Protein AF-A0A920QFH9-F1 (afdb_monomer_lite)

Structure (mmCIF, N/CA/C/O backbone):
data_AF-A0A920QFH9-F1
#
_entry.id   AF-A0A920QFH9-F1
#
loop_
_atom_site.group_PDB
_atom_site.id
_atom_site.type_symbol
_atom_site.label_atom_id
_atom_site.label_alt_id
_atom_site.label_comp_id
_atom_site.label_asym_id
_atom_site.label_entity_id
_atom_site.label_seq_id
_atom_site.pdbx_PDB_ins_code
_atom_site.Cartn_x
_atom_site.Cartn_y
_atom_site.Cartn_z
_atom_site.occupancy
_atom_site.B_iso_or_equiv
_atom_site.auth_seq_id
_atom_site.auth_comp_id
_atom_site.auth_asym_id
_atom_site.auth_atom_id
_atom_site.pdbx_PDB_model_num
ATOM 1 N N . MET A 1 1 ? -13.870 16.449 9.451 1.00 39.19 1 MET A N 1
ATOM 2 C CA . MET A 1 1 ? -15.326 16.581 9.189 1.00 39.19 1 MET A CA 1
ATOM 3 C C . MET A 1 1 ? -15.949 15.321 8.574 1.00 39.19 1 MET A C 1
ATOM 5 O O . MET A 1 1 ? -17.167 15.249 8.519 1.00 39.19 1 MET A O 1
ATOM 9 N N . LEU A 1 2 ? -15.174 14.290 8.216 1.00 46.56 2 LEU A N 1
ATOM 10 C CA . LEU A 1 2 ? -15.695 12.953 7.914 1.00 46.56 2 LEU A CA 1
ATOM 11 C C . LEU A 1 2 ? -15.342 12.024 9.085 1.00 46.56 2 LEU A C 1
ATOM 13 O O . LEU A 1 2 ? -14.296 11.396 9.093 1.00 46.56 2 LEU A O 1
ATOM 17 N N . GLN A 1 3 ? -16.160 12.046 10.140 1.00 54.00 3 GLN A N 1
ATOM 18 C CA . GLN A 1 3 ? -16.174 10.944 11.108 1.00 54.00 3 GLN A CA 1
ATOM 19 C C . GLN A 1 3 ? -16.946 9.806 10.446 1.00 54.00 3 GLN A C 1
ATOM 21 O O . GLN A 1 3 ? -18.043 10.085 9.955 1.00 54.00 3 GLN A O 1
ATOM 26 N N . ASP A 1 4 ? -16.397 8.589 10.440 1.00 63.53 4 ASP A N 1
ATOM 27 C CA . ASP A 1 4 ? -17.012 7.377 9.884 1.00 63.53 4 ASP A CA 1
ATOM 28 C C . ASP A 1 4 ? -18.535 7.406 9.956 1.00 63.53 4 ASP A C 1
ATOM 30 O O . ASP A 1 4 ? -19.139 7.349 11.038 1.00 63.53 4 ASP A O 1
ATOM 34 N N . GLY A 1 5 ? -19.162 7.530 8.782 1.00 65.06 5 GLY A N 1
ATOM 35 C CA . GLY A 1 5 ? -20.613 7.651 8.663 1.00 65.06 5 GLY A CA 1
ATOM 36 C C . GLY A 1 5 ? -21.331 6.514 9.389 1.00 65.06 5 GLY A C 1
ATOM 37 O O . GLY A 1 5 ? -22.348 6.746 10.036 1.00 65.06 5 GLY A O 1
ATOM 38 N N . VAL A 1 6 ? -20.732 5.322 9.384 1.00 70.62 6 VAL A N 1
ATOM 39 C CA . VAL A 1 6 ? -21.245 4.116 10.037 1.00 70.62 6 VAL A CA 1
ATOM 40 C C . VAL A 1 6 ? -21.290 4.269 11.563 1.00 70.62 6 VAL A C 1
ATOM 42 O O . VAL A 1 6 ? -22.377 4.194 12.140 1.00 70.62 6 VAL A O 1
ATOM 45 N N . LEU A 1 7 ? -20.172 4.584 12.238 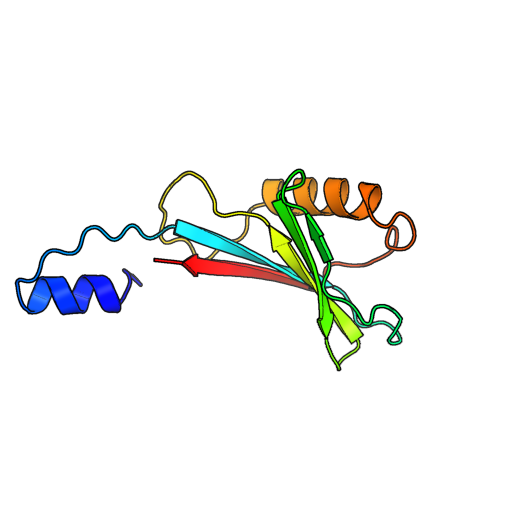1.00 75.81 7 LEU A N 1
ATOM 46 C CA . LEU A 1 7 ? -20.174 4.801 13.698 1.00 75.81 7 LEU A CA 1
ATOM 47 C C . LEU A 1 7 ? -21.120 5.935 14.108 1.00 75.81 7 LEU A C 1
ATOM 49 O O . LEU A 1 7 ? -21.764 5.876 15.159 1.00 75.81 7 LEU A O 1
ATOM 53 N N . LYS A 1 8 ? -21.206 6.990 13.292 1.00 77.19 8 LYS A N 1
ATOM 54 C CA . LYS A 1 8 ? -22.099 8.121 13.558 1.00 77.19 8 LYS A CA 1
ATOM 55 C C . LYS A 1 8 ? -23.570 7.709 13.477 1.00 77.19 8 LYS A C 1
ATOM 57 O O . LYS A 1 8 ? -24.354 8.156 14.314 1.00 77.19 8 LYS A O 1
ATOM 62 N N . CYS A 1 9 ? -23.942 6.866 12.516 1.00 81.62 9 CYS A N 1
ATOM 63 C CA . CYS A 1 9 ? -25.296 6.332 12.394 1.00 81.62 9 CYS A CA 1
ATOM 64 C C . CYS A 1 9 ? -25.678 5.479 13.609 1.00 81.62 9 CYS A C 1
ATOM 66 O O . CYS A 1 9 ? -26.715 5.734 14.216 1.00 81.62 9 CYS A O 1
ATOM 68 N N . PHE A 1 10 ? -24.823 4.550 14.040 1.00 84.50 10 PHE A N 1
ATOM 69 C CA . PHE A 1 10 ? -25.125 3.710 15.206 1.00 84.50 10 PHE A CA 1
ATOM 70 C C . PHE A 1 10 ? -25.199 4.504 16.513 1.00 84.50 10 PHE A C 1
ATOM 72 O O . PHE A 1 10 ? -26.117 4.286 17.306 1.00 84.50 10 PHE A O 1
ATOM 79 N N . ARG A 1 11 ? -24.337 5.519 16.691 1.00 82.69 11 ARG A N 1
ATOM 80 C CA . ARG A 1 11 ? -24.456 6.460 17.818 1.00 82.69 11 ARG A CA 1
ATOM 81 C C . ARG A 1 11 ? -25.795 7.196 17.832 1.00 82.69 11 ARG A C 1
ATOM 83 O O . ARG A 1 11 ? -26.353 7.388 18.907 1.00 82.69 11 ARG A O 1
ATOM 90 N N . LYS A 1 12 ? -26.329 7.584 16.668 1.00 87.06 12 LYS A N 1
ATOM 91 C CA . LYS A 1 12 ? -27.650 8.233 16.571 1.00 87.06 12 LYS A CA 1
ATOM 92 C C . LYS A 1 12 ? -28.803 7.302 16.956 1.00 87.06 12 LYS A C 1
ATOM 94 O O . LYS A 1 12 ? -29.810 7.787 17.451 1.00 87.06 12 LYS A O 1
ATOM 99 N N . VAL A 1 13 ? -28.649 5.995 16.742 1.00 91.94 13 VAL A N 1
ATOM 100 C CA . VAL A 1 13 ? -29.656 4.966 17.068 1.00 91.94 13 VAL A CA 1
ATOM 101 C C . VAL A 1 13 ? -29.443 4.388 18.483 1.00 91.94 13 VAL A C 1
ATOM 103 O O . VAL A 1 13 ? -30.168 3.501 18.915 1.00 91.94 13 VAL A O 1
ATOM 106 N N . GLY A 1 14 ? -28.471 4.901 19.249 1.00 86.75 14 GLY A N 1
ATOM 107 C CA . GLY A 1 14 ? -28.213 4.472 20.629 1.00 86.75 14 GLY A CA 1
ATOM 108 C C . GLY A 1 14 ? -27.490 3.127 20.758 1.00 86.75 14 GLY A C 1
ATOM 109 O O . GLY A 1 14 ? -27.388 2.590 21.860 1.00 86.75 14 GLY A O 1
ATOM 110 N N . VAL A 1 15 ? -26.951 2.588 19.660 1.00 88.62 15 VAL A N 1
ATOM 111 C CA . VAL A 1 15 ? -26.215 1.318 19.645 1.00 88.62 15 VAL A CA 1
ATOM 112 C C . VAL A 1 15 ? -24.720 1.600 19.789 1.00 88.62 15 VAL A C 1
ATOM 114 O O . VAL A 1 15 ? -24.126 2.316 18.980 1.00 88.62 15 VAL A O 1
ATOM 117 N N . LYS A 1 16 ? -24.094 1.036 20.828 1.00 82.69 16 LYS A N 1
ATOM 118 C CA . LYS A 1 16 ? -22.637 1.083 21.012 1.00 82.69 16 LYS A CA 1
ATOM 119 C C . LYS A 1 16 ? -21.997 -0.111 20.306 1.00 82.69 16 LYS A C 1
ATOM 121 O O . LYS A 1 16 ? -22.321 -1.249 20.624 1.00 82.69 16 LYS A O 1
ATOM 126 N N . LEU A 1 17 ? -21.077 0.162 19.384 1.00 84.44 17 LEU A N 1
ATOM 127 C CA . LEU A 1 17 ? -20.281 -0.849 18.690 1.00 84.44 17 LEU A CA 1
ATOM 128 C C . LEU A 1 17 ? -18.807 -0.721 19.100 1.00 84.44 17 LEU A C 1
ATOM 130 O O . LEU A 1 17 ? -18.312 0.408 19.162 1.00 84.44 17 LEU A O 1
ATOM 134 N N . PRO A 1 18 ? -18.098 -1.835 19.357 1.00 87.56 18 PRO A N 1
ATOM 135 C CA . PRO A 1 18 ? -16.673 -1.835 19.681 1.00 87.56 18 PRO A CA 1
ATOM 136 C C . PRO A 1 18 ? -15.814 -1.746 18.405 1.00 87.56 18 PRO A C 1
ATOM 138 O O . PRO A 1 18 ? -14.950 -2.583 18.176 1.00 87.56 18 PRO A O 1
ATOM 141 N N . LEU A 1 19 ? -16.096 -0.762 17.549 1.00 86.00 19 LEU A N 1
ATOM 142 C CA . LEU A 1 19 ? -15.382 -0.538 16.290 1.00 86.00 19 LEU A CA 1
ATOM 143 C C . LEU A 1 19 ? -14.410 0.633 16.432 1.00 86.00 19 LEU A C 1
ATOM 145 O O . LEU A 1 19 ? -14.738 1.639 17.074 1.00 86.00 19 LEU A O 1
ATOM 149 N N . VAL A 1 20 ? -13.234 0.510 15.820 1.00 84.19 20 VAL A N 1
ATOM 150 C CA . VAL A 1 20 ? -12.186 1.532 15.854 1.00 84.19 20 VAL A CA 1
ATOM 151 C C . VAL A 1 20 ? -11.718 1.790 14.437 1.00 84.19 20 VAL A C 1
ATOM 153 O O . VAL A 1 20 ? -11.228 0.901 13.756 1.00 84.19 20 VAL A O 1
ATOM 156 N N . THR A 1 21 ? -11.846 3.041 14.020 1.00 84.38 21 THR A N 1
ATOM 157 C CA . THR A 1 21 ? -11.384 3.492 12.717 1.00 84.38 21 THR A CA 1
ATOM 158 C C . THR A 1 21 ? -9.882 3.661 12.717 1.00 84.38 21 THR A C 1
ATOM 160 O O . THR A 1 21 ? -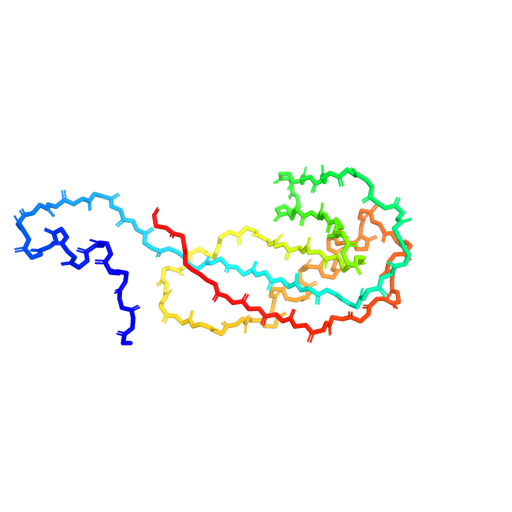9.340 4.451 13.498 1.00 84.38 21 THR A O 1
ATOM 163 N N . HIS A 1 22 ? -9.231 3.004 11.774 1.00 87.06 22 HIS A N 1
ATOM 164 C CA . HIS A 1 22 ? -7.836 3.217 11.481 1.00 87.06 22 HIS A CA 1
ATOM 165 C C . HIS A 1 22 ? -7.642 3.680 10.036 1.00 87.06 22 HIS A C 1
ATOM 167 O O . HIS A 1 22 ? -8.402 3.307 9.142 1.00 87.06 22 HIS A O 1
ATOM 173 N N . PRO A 1 23 ? -6.628 4.511 9.790 1.00 88.00 23 PRO A N 1
ATOM 174 C CA . PRO A 1 23 ? -6.217 4.862 8.440 1.00 88.00 23 PRO A CA 1
ATOM 175 C C . PRO A 1 23 ? -5.583 3.658 7.721 1.00 88.00 23 PRO A C 1
ATOM 177 O O . PRO A 1 23 ? -4.862 2.849 8.312 1.00 88.00 23 PRO A O 1
ATOM 180 N N . LEU A 1 24 ? -5.811 3.581 6.418 1.00 89.19 24 LEU A N 1
ATOM 181 C CA . LEU A 1 24 ? -5.174 2.643 5.508 1.00 89.19 24 LEU A CA 1
ATOM 182 C C . LEU A 1 24 ? -4.587 3.428 4.338 1.00 89.19 24 LEU A C 1
ATOM 184 O O . LEU A 1 24 ? -5.303 4.158 3.653 1.00 89.19 24 LEU A O 1
ATOM 188 N N . GLN A 1 25 ? -3.288 3.276 4.097 1.00 91.12 25 GLN A N 1
ATOM 189 C CA . GLN A 1 25 ? -2.597 3.986 3.024 1.00 91.12 25 GLN A CA 1
ATOM 190 C C . GLN A 1 25 ? -2.346 3.075 1.822 1.00 91.12 25 GLN A C 1
ATOM 192 O O . GLN A 1 25 ? -1.971 1.906 1.954 1.00 91.12 25 GLN A O 1
ATOM 197 N N . ALA A 1 26 ? -2.540 3.637 0.632 1.00 92.31 26 ALA A N 1
ATOM 198 C CA . ALA A 1 26 ? -2.314 2.961 -0.635 1.00 92.31 26 ALA A CA 1
ATOM 199 C C . ALA A 1 26 ? -1.712 3.920 -1.663 1.00 92.31 26 ALA A C 1
ATOM 201 O O . ALA A 1 26 ? -1.863 5.144 -1.592 1.00 92.31 26 ALA A O 1
ATOM 202 N N . LEU A 1 27 ? -1.029 3.360 -2.651 1.00 93.62 27 LEU A N 1
ATOM 203 C CA . LEU A 1 27 ? -0.474 4.105 -3.766 1.00 93.62 27 LEU A CA 1
ATOM 204 C C . LEU A 1 27 ? -0.608 3.339 -5.070 1.00 93.62 27 LEU A C 1
ATOM 206 O O . LEU A 1 27 ? -0.833 2.128 -5.106 1.00 93.62 27 LEU A O 1
ATOM 210 N N . VAL A 1 28 ? -0.451 4.094 -6.147 1.00 93.69 28 VAL A N 1
ATOM 211 C CA . VAL A 1 28 ? -0.509 3.596 -7.511 1.00 93.69 28 VAL A CA 1
ATOM 212 C C . VAL A 1 28 ? 0.697 4.117 -8.275 1.00 93.69 28 VAL A C 1
ATOM 214 O O . VAL A 1 28 ? 1.043 5.302 -8.192 1.00 93.69 28 VAL A O 1
ATOM 217 N N . THR A 1 29 ? 1.353 3.226 -9.010 1.00 93.12 29 THR A N 1
ATOM 218 C CA . THR A 1 29 ? 2.502 3.560 -9.853 1.00 93.12 29 THR A CA 1
ATOM 219 C C . THR A 1 29 ? 2.089 3.908 -11.277 1.00 93.12 29 THR A C 1
ATOM 221 O O . THR A 1 29 ? 0.930 3.776 -11.659 1.00 93.12 29 THR A O 1
ATOM 224 N N . GLN A 1 30 ? 3.058 4.310 -12.099 1.00 93.94 30 GLN A N 1
ATOM 225 C CA . GLN A 1 30 ? 2.846 4.421 -13.541 1.00 93.94 30 GLN A CA 1
ATOM 226 C C . GLN A 1 30 ? 2.452 3.076 -14.169 1.00 93.94 30 GLN A C 1
ATOM 228 O O . GLN A 1 30 ? 2.823 2.015 -13.658 1.00 93.94 30 GLN A O 1
ATOM 233 N N 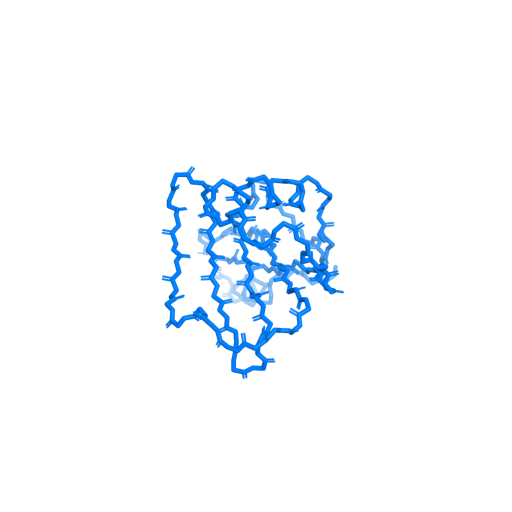. SER A 1 31 ? 1.698 3.137 -15.270 1.00 91.62 31 SER A N 1
ATOM 234 C CA . SER A 1 31 ? 1.297 1.956 -16.034 1.00 91.62 31 SER A CA 1
ATOM 235 C C . SER A 1 31 ? 2.478 1.321 -16.756 1.00 91.62 31 SER A C 1
ATOM 237 O O . SER A 1 31 ? 3.258 1.997 -17.428 1.00 91.62 31 SER A O 1
ATOM 239 N N . TYR A 1 32 ? 2.535 -0.003 -16.692 1.00 88.94 32 TYR A N 1
ATOM 240 C CA . TYR A 1 32 ? 3.465 -0.840 -17.436 1.00 88.94 32 TYR A CA 1
ATOM 241 C C . TYR A 1 32 ? 2.732 -1.881 -18.264 1.00 88.94 32 TYR A C 1
ATOM 243 O O . TYR A 1 32 ? 1.562 -2.184 -18.032 1.00 88.94 32 TYR A O 1
ATOM 251 N N . LYS A 1 33 ? 3.457 -2.489 -19.207 1.00 90.56 33 LYS A N 1
ATOM 252 C CA . LYS A 1 33 ? 2.981 -3.702 -19.870 1.00 90.56 33 LYS A CA 1
ATOM 253 C C . LYS A 1 33 ? 2.613 -4.746 -18.800 1.00 90.56 33 LYS A C 1
ATOM 255 O O . LYS A 1 33 ? 3.386 -4.904 -17.857 1.00 90.56 33 LYS A O 1
ATOM 260 N N . PRO A 1 34 ? 1.487 -5.462 -18.925 1.00 89.31 34 PRO A N 1
ATOM 261 C CA . PRO A 1 34 ? 1.150 -6.539 -18.004 1.00 89.31 34 PRO A CA 1
ATOM 262 C C . PRO A 1 34 ? 2.257 -7.598 -17.954 1.00 89.31 34 PRO A C 1
ATOM 264 O O . PRO A 1 34 ? 2.634 -8.153 -18.988 1.00 89.31 34 PRO A O 1
ATOM 267 N N . TRP A 1 35 ? 2.795 -7.833 -16.760 1.00 89.56 35 TRP A N 1
ATOM 268 C CA . TRP A 1 35 ? 3.807 -8.862 -16.480 1.00 89.56 35 TRP A CA 1
ATOM 269 C C . TRP A 1 35 ? 3.560 -9.568 -15.142 1.00 89.56 35 TRP A C 1
ATOM 271 O O . TRP A 1 35 ? 4.085 -10.656 -14.911 1.00 89.56 35 TRP A O 1
ATOM 281 N N . PHE A 1 36 ? 2.758 -8.965 -14.265 1.00 87.62 36 PHE A N 1
ATOM 282 C CA . PHE A 1 36 ? 2.510 -9.435 -12.915 1.00 87.62 36 PHE A CA 1
ATOM 283 C C . PHE A 1 36 ? 1.055 -9.895 -12.777 1.00 87.62 36 PHE A C 1
ATOM 285 O O . PHE A 1 36 ? 0.145 -9.095 -12.590 1.00 87.62 36 PHE A O 1
ATOM 292 N N . HIS A 1 37 ? 0.832 -11.205 -12.909 1.00 88.25 37 HIS A N 1
ATOM 293 C CA . HIS A 1 37 ? -0.512 -11.802 -12.968 1.00 88.25 37 HIS A CA 1
ATOM 294 C C . HIS A 1 37 ? -1.036 -12.316 -11.621 1.00 88.25 37 HIS A C 1
ATOM 296 O O . HIS A 1 37 ? -2.150 -12.831 -11.545 1.00 88.25 37 HIS A O 1
ATOM 302 N N . HIS A 1 38 ? -0.236 -12.208 -10.563 1.00 90.38 38 HIS A N 1
ATOM 303 C CA . HIS A 1 38 ? -0.571 -12.722 -9.241 1.00 90.38 38 HIS A CA 1
ATOM 304 C C . HIS A 1 38 ? -0.691 -11.583 -8.237 1.00 90.38 38 HIS A C 1
ATOM 306 O O . HIS A 1 38 ? -0.048 -10.548 -8.376 1.00 90.38 38 HIS A O 1
ATOM 312 N N . VAL A 1 39 ? -1.499 -11.795 -7.204 1.00 92.31 39 VAL A N 1
ATOM 313 C CA . VAL A 1 39 ? -1.517 -10.921 -6.032 1.00 92.31 39 VAL A CA 1
ATOM 314 C C . VAL A 1 39 ? -0.502 -11.474 -5.045 1.00 92.31 39 VAL A C 1
ATOM 316 O O . VAL A 1 39 ? -0.612 -12.626 -4.624 1.00 92.31 39 VAL A O 1
ATOM 319 N N . VAL A 1 40 ? 0.490 -10.665 -4.688 1.00 91.56 40 VAL A N 1
ATOM 320 C CA . VAL A 1 40 ? 1.496 -11.034 -3.688 1.00 91.56 40 VAL A CA 1
ATOM 321 C C . VAL A 1 40 ? 1.194 -10.285 -2.409 1.00 91.56 40 VAL A C 1
ATOM 323 O O . VAL A 1 40 ? 1.029 -9.069 -2.423 1.00 91.56 40 VAL A O 1
ATOM 326 N N . VAL A 1 41 ? 1.129 -11.021 -1.304 1.00 92.81 41 VAL A N 1
ATOM 327 C CA . VAL A 1 41 ? 0.897 -10.475 0.033 1.00 92.81 41 VAL A CA 1
ATOM 328 C C . VAL A 1 41 ? 1.983 -11.018 0.948 1.00 92.81 41 VAL A C 1
ATOM 330 O O . VAL A 1 41 ? 2.151 -12.232 1.056 1.00 92.81 41 VAL A O 1
ATOM 333 N N . SER A 1 42 ? 2.721 -10.125 1.602 1.00 90.81 42 SER A N 1
ATOM 334 C CA . SER A 1 42 ? 3.741 -10.487 2.584 1.00 90.81 42 SER A CA 1
ATOM 335 C C . SER A 1 42 ? 3.284 -10.071 3.975 1.00 90.81 42 SER A C 1
ATOM 337 O O . SER A 1 42 ? 3.161 -8.883 4.265 1.00 90.81 42 SER A O 1
ATOM 339 N N . GLY A 1 43 ? 3.054 -11.054 4.848 1.00 88.00 43 GLY A N 1
ATOM 340 C CA . GLY A 1 43 ? 2.725 -10.799 6.252 1.00 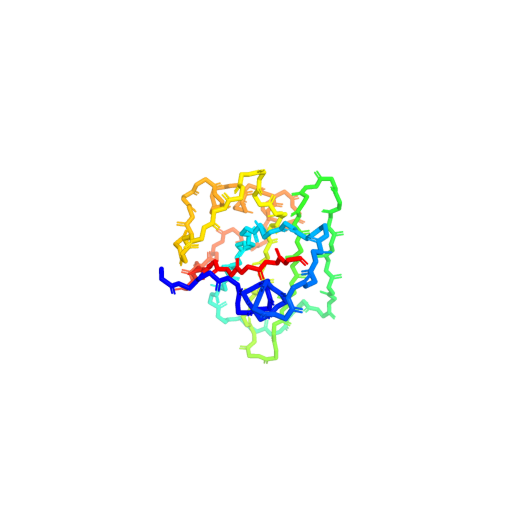88.00 43 GLY A CA 1
ATOM 341 C C . GLY A 1 43 ? 3.901 -10.228 7.046 1.00 88.00 43 GLY A C 1
ATOM 342 O O . GLY A 1 43 ? 3.685 -9.433 7.949 1.00 88.00 43 GLY A O 1
ATOM 343 N N . THR A 1 44 ? 5.136 -10.590 6.683 1.00 88.94 44 THR A N 1
ATOM 344 C CA . THR A 1 44 ? 6.357 -10.138 7.371 1.00 88.94 44 THR A CA 1
ATOM 345 C C . THR A 1 44 ? 6.726 -8.702 7.011 1.00 88.94 44 THR A C 1
ATOM 347 O O . THR A 1 44 ? 7.151 -7.945 7.875 1.00 88.94 44 THR A O 1
ATOM 350 N N . LEU A 1 45 ? 6.563 -8.322 5.739 1.00 88.19 45 LEU A N 1
ATOM 351 C CA . LEU A 1 45 ? 6.865 -6.967 5.256 1.00 88.19 45 LEU A CA 1
ATOM 352 C C . LEU A 1 45 ? 5.635 -6.047 5.271 1.00 88.19 45 LEU A C 1
ATOM 354 O O . LEU A 1 45 ? 5.742 -4.885 4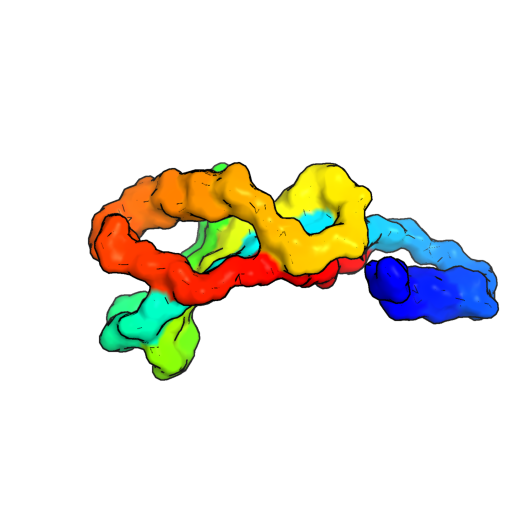.909 1.00 88.19 45 LEU A O 1
ATOM 358 N N . HIS A 1 46 ? 4.466 -6.568 5.656 1.00 89.56 46 HIS A N 1
ATOM 359 C CA . HIS A 1 46 ? 3.193 -5.845 5.708 1.00 89.56 46 HIS A CA 1
ATOM 360 C C . HIS A 1 46 ? 2.772 -5.156 4.397 1.00 89.56 46 HIS A C 1
ATOM 362 O O . HIS A 1 46 ? 2.042 -4.171 4.424 1.00 89.56 46 HIS A O 1
ATOM 368 N N . ILE A 1 47 ? 3.163 -5.694 3.239 1.00 90.94 47 ILE A N 1
ATOM 369 C CA . ILE A 1 47 ? 2.808 -5.133 1.927 1.00 90.94 47 ILE A CA 1
ATOM 370 C C . ILE A 1 47 ? 2.004 -6.108 1.074 1.00 90.94 47 ILE A C 1
ATOM 372 O O . ILE A 1 47 ? 2.203 -7.326 1.128 1.00 90.94 47 ILE A O 1
ATOM 376 N N . TYR A 1 48 ? 1.124 -5.556 0.241 1.00 92.38 48 TYR A N 1
ATOM 377 C CA . TYR A 1 48 ? 0.469 -6.286 -0.839 1.00 92.38 48 TYR A CA 1
ATOM 378 C C . TYR A 1 48 ? 0.702 -5.580 -2.169 1.00 92.38 48 TYR A C 1
ATOM 380 O O . TYR A 1 48 ? 0.595 -4.363 -2.247 1.00 92.38 48 TYR A O 1
ATOM 388 N N . LEU A 1 49 ? 0.971 -6.339 -3.224 1.00 92.12 49 LEU A N 1
ATOM 389 C CA . LEU A 1 49 ? 1.208 -5.815 -4.564 1.00 92.12 49 LEU A CA 1
ATOM 390 C C . LEU A 1 49 ? 0.319 -6.553 -5.561 1.00 92.12 49 LEU A C 1
ATOM 392 O O . LEU A 1 49 ? 0.197 -7.780 -5.520 1.00 92.12 49 LEU A O 1
ATOM 396 N N . SER A 1 50 ? -0.285 -5.803 -6.474 1.00 93.50 50 SER A N 1
ATOM 397 C CA . SER A 1 50 ? -1.028 -6.346 -7.611 1.00 93.50 50 SER A CA 1
ATOM 398 C C . SER A 1 50 ? -0.932 -5.402 -8.803 1.00 93.50 50 SER A C 1
ATOM 400 O O . SER A 1 50 ? -0.773 -4.193 -8.627 1.00 93.50 50 SER A O 1
ATOM 402 N N . GLN A 1 51 ? -1.022 -5.942 -10.016 1.00 93.56 51 GLN A N 1
ATOM 403 C CA . GLN A 1 51 ? -1.106 -5.134 -11.227 1.00 93.56 51 GLN A CA 1
ATOM 404 C C . GLN A 1 51 ? -2.561 -5.048 -11.678 1.00 93.56 51 GLN A C 1
ATOM 406 O O . GLN A 1 51 ? -3.260 -6.057 -11.745 1.00 93.56 51 GLN A O 1
ATOM 411 N N . THR A 1 52 ? -3.020 -3.838 -11.975 1.00 92.94 52 THR A N 1
ATOM 412 C CA . THR A 1 52 ? -4.362 -3.612 -12.518 1.00 92.94 52 THR A CA 1
ATOM 413 C C . THR A 1 52 ? -4.411 -3.957 -14.003 1.00 92.94 52 THR A C 1
ATOM 415 O O . THR A 1 52 ? -3.383 -3.974 -14.681 1.00 92.94 52 THR A O 1
ATOM 418 N N . ASP A 1 53 ? -5.613 -4.120 -14.556 1.00 90.31 53 ASP A N 1
ATOM 419 C CA . ASP A 1 53 ? -5.804 -4.331 -16.001 1.00 90.31 53 ASP A CA 1
ATOM 420 C C . ASP A 1 53 ? -5.285 -3.157 -16.851 1.00 90.31 53 ASP A C 1
ATOM 422 O O . ASP A 1 53 ? -4.940 -3.321 -18.020 1.00 90.31 53 ASP A O 1
ATOM 426 N N . ARG A 1 54 ? -5.187 -1.957 -16.257 1.00 89.25 54 ARG A N 1
ATOM 427 C CA . ARG A 1 54 ? -4.581 -0.769 -16.884 1.00 89.25 54 ARG A CA 1
ATOM 428 C C . ARG A 1 54 ? -3.051 -0.791 -16.855 1.00 89.25 54 ARG A C 1
ATOM 430 O O . ARG A 1 54 ? -2.415 0.101 -17.415 1.00 89.25 54 ARG A O 1
ATOM 437 N N . GLY A 1 55 ? -2.458 -1.776 -16.187 1.00 90.94 55 GLY A N 1
ATOM 438 C CA . GLY A 1 55 ? -1.018 -1.957 -16.071 1.00 90.94 55 GLY A CA 1
ATOM 439 C C . GLY A 1 55 ? -0.367 -1.222 -14.901 1.00 90.94 55 GLY A C 1
ATOM 440 O O . GLY A 1 55 ? 0.850 -1.318 -14.751 1.00 90.94 55 GLY A O 1
ATOM 441 N N . GLU A 1 56 ? -1.132 -0.500 -14.081 1.00 93.38 56 GLU A N 1
ATOM 442 C CA . GLU A 1 56 ? -0.625 0.195 -12.890 1.00 93.38 56 GLU A CA 1
ATOM 443 C C . GLU A 1 56 ? -0.344 -0.815 -11.773 1.00 93.38 56 GLU A C 1
ATOM 445 O O . GLU A 1 56 ? -1.145 -1.731 -11.568 1.00 93.38 56 GLU A O 1
ATOM 450 N N . LEU A 1 57 ? 0.739 -0.639 -11.012 1.00 92.38 57 LEU A N 1
ATOM 451 C CA . LEU A 1 57 ? 0.934 -1.402 -9.782 1.00 92.38 57 LEU A CA 1
ATOM 452 C C . LEU A 1 57 ? 0.193 -0.698 -8.651 1.00 92.38 57 LEU A C 1
ATOM 454 O O . LEU A 1 57 ? 0.449 0.471 -8.356 1.00 92.38 57 LEU A O 1
ATOM 458 N N . VAL A 1 58 ? -0.730 -1.423 -8.033 1.00 93.25 58 VAL A N 1
ATOM 459 C CA . VAL A 1 58 ? -1.437 -1.000 -6.829 1.00 93.25 58 VAL A CA 1
ATOM 460 C C . VAL A 1 58 ? -0.784 -1.691 -5.651 1.00 93.25 58 VAL A C 1
ATOM 462 O O . VAL A 1 58 ? -0.694 -2.923 -5.610 1.00 93.25 58 VAL A O 1
ATOM 465 N N . CYS A 1 59 ? -0.354 -0.880 -4.692 1.00 90.38 59 CYS A N 1
ATOM 466 C CA . CYS A 1 59 ? 0.165 -1.362 -3.429 1.00 90.38 59 CYS A CA 1
ATOM 467 C C . CYS A 1 59 ? -0.482 -0.630 -2.267 1.00 90.38 59 CYS A C 1
ATOM 469 O O . CYS A 1 59 ? -0.740 0.572 -2.333 1.00 90.38 59 CYS A O 1
ATOM 471 N N . GLY A 1 60 ? -0.649 -1.345 -1.167 1.00 87.56 60 GLY A N 1
ATOM 472 C CA . GLY A 1 60 ? -0.831 -0.741 0.140 1.00 87.56 60 GLY A CA 1
ATOM 473 C C . GLY A 1 60 ? 0.045 -1.422 1.175 1.00 87.56 60 GLY A C 1
ATOM 474 O O . GLY A 1 60 ? 0.634 -2.479 0.931 1.00 87.56 60 GLY A O 1
ATOM 475 N N . ASN A 1 61 ? 0.144 -0.762 2.318 1.00 82.44 61 ASN A N 1
ATOM 476 C CA . ASN A 1 61 ? 0.827 -1.267 3.501 1.00 82.44 61 ASN A CA 1
ATOM 477 C C . ASN A 1 61 ? -0.235 -1.647 4.547 1.00 82.44 61 ASN A C 1
ATOM 479 O O . ASN A 1 61 ? -1.441 -1.504 4.317 1.00 82.44 61 ASN A O 1
ATOM 483 N N . GLY A 1 62 ? 0.219 -2.134 5.693 1.00 77.31 62 GLY A N 1
ATOM 484 C CA . GLY A 1 62 ? -0.580 -2.303 6.888 1.00 77.31 62 GLY A CA 1
ATOM 485 C C . GLY A 1 62 ? -1.245 -1.011 7.372 1.00 77.31 62 GLY A C 1
ATOM 486 O O . GLY A 1 62 ? -1.035 0.093 6.872 1.00 77.31 62 GLY A O 1
ATOM 487 N N . ILE A 1 63 ? -2.090 -1.206 8.374 1.00 79.19 63 ILE A N 1
ATOM 488 C CA . ILE A 1 63 ? -2.905 -0.180 9.017 1.00 79.19 63 ILE A CA 1
ATOM 489 C C . ILE A 1 63 ? -2.019 0.672 9.937 1.00 79.19 63 ILE A C 1
ATOM 491 O O . ILE A 1 63 ? -1.204 0.109 10.676 1.00 79.19 63 ILE A O 1
ATOM 495 N N . ASP A 1 64 ? -2.190 2.003 9.956 1.00 82.19 64 ASP A N 1
ATOM 496 C CA . ASP A 1 64 ? -1.425 2.807 10.917 1.00 82.19 64 ASP A CA 1
ATOM 497 C C . ASP A 1 64 ? -1.912 2.544 12.351 1.00 82.19 64 ASP A C 1
ATOM 499 O O . ASP A 1 64 ? -3.108 2.462 12.655 1.00 82.19 64 ASP A O 1
ATOM 503 N N . THR A 1 65 ? -0.953 2.472 13.271 1.00 77.44 65 THR A N 1
ATOM 504 C CA . THR A 1 65 ? -1.193 2.146 14.683 1.00 77.44 65 THR A CA 1
ATOM 505 C C . THR A 1 65 ? -2.046 3.182 15.411 1.00 77.44 65 THR A C 1
ATOM 507 O O . THR A 1 65 ? -2.734 2.834 16.371 1.00 77.44 65 THR A O 1
ATOM 510 N N . TYR A 1 66 ? -2.032 4.444 14.969 1.00 81.69 66 TYR A N 1
ATOM 511 C CA . TYR A 1 66 ? -2.789 5.515 15.609 1.00 81.69 66 TYR A CA 1
ATOM 512 C C . TYR A 1 66 ? -4.079 5.852 14.844 1.00 81.69 66 TYR A C 1
ATOM 514 O O . TYR A 1 66 ? -4.009 6.257 13.676 1.00 81.69 66 TYR A O 1
ATOM 522 N N . PRO A 1 67 ? -5.255 5.765 15.498 1.00 80.94 67 PRO A N 1
ATOM 523 C CA . PRO A 1 67 ? -6.523 6.091 14.867 1.00 80.94 67 PRO A CA 1
ATOM 524 C C . PRO A 1 67 ? -6.592 7.590 14.581 1.00 80.94 67 PRO A C 1
ATOM 526 O O . PRO A 1 67 ? -6.525 8.427 15.484 1.00 80.94 67 PRO A O 1
ATOM 529 N N . HIS A 1 68 ? -6.749 7.947 13.312 1.00 81.06 68 HIS A N 1
ATOM 530 C CA . HIS A 1 68 ? -6.924 9.333 12.909 1.00 81.06 68 HIS A CA 1
ATOM 531 C C . HIS A 1 68 ? -7.782 9.446 11.651 1.00 81.06 68 HIS A C 1
ATOM 533 O O . HIS A 1 68 ? -7.834 8.537 10.833 1.00 81.06 68 HIS A O 1
ATOM 539 N N . TYR A 1 69 ? -8.441 10.599 11.503 1.00 80.75 69 TYR A N 1
ATOM 540 C CA . TYR A 1 69 ? -9.377 10.904 10.414 1.00 80.75 69 TYR A CA 1
ATOM 541 C C . TYR A 1 69 ? -8.776 11.893 9.401 1.00 80.75 69 TYR A C 1
ATOM 543 O O . TYR A 1 69 ? -9.445 12.824 8.939 1.00 80.75 69 TYR A O 1
ATOM 551 N N . GLY A 1 70 ? -7.481 11.744 9.120 1.00 82.00 70 GLY A N 1
ATOM 552 C CA . GLY A 1 70 ? -6.803 12.469 8.047 1.00 82.00 70 GLY A CA 1
ATOM 553 C C . GLY A 1 70 ? -6.906 11.702 6.729 1.00 82.00 70 GLY A C 1
ATOM 554 O O . GLY A 1 70 ? -6.808 10.485 6.725 1.00 82.00 70 GLY A O 1
ATOM 555 N N . MET A 1 71 ? -7.070 12.406 5.607 1.00 80.62 71 MET A N 1
ATOM 556 C CA . MET A 1 71 ? -7.079 11.804 4.257 1.00 80.62 71 MET A CA 1
ATOM 557 C C . MET A 1 71 ? -5.736 11.998 3.538 1.00 80.62 71 MET A C 1
ATOM 559 O O . MET A 1 71 ? -5.665 11.993 2.311 1.00 80.62 71 MET A O 1
ATOM 563 N N . ARG A 1 72 ? -4.668 12.260 4.297 1.00 84.81 72 ARG A N 1
ATOM 564 C CA . ARG A 1 72 ? -3.347 12.575 3.760 1.00 84.81 72 ARG A CA 1
ATOM 565 C C . ARG A 1 72 ? -2.394 11.432 4.069 1.00 84.81 72 ARG A C 1
ATOM 567 O O . ARG A 1 72 ? -2.185 11.124 5.233 1.00 84.81 72 ARG A O 1
ATOM 574 N N . SER A 1 73 ? -1.785 10.901 3.020 1.00 85.75 73 SER A N 1
ATOM 575 C CA . SER A 1 73 ? -0.689 9.940 3.095 1.00 85.75 73 SER A CA 1
ATOM 576 C C . SER A 1 73 ? 0.578 10.551 3.700 1.00 85.75 73 SER A C 1
ATOM 578 O O . SER A 1 73 ? 0.832 11.762 3.610 1.00 85.75 73 SER A O 1
ATOM 580 N N . THR A 1 74 ? 1.406 9.704 4.305 1.00 89.00 74 THR A N 1
ATOM 581 C CA . THR A 1 74 ? 2.654 10.116 4.956 1.00 89.00 74 THR A CA 1
ATOM 582 C C . THR A 1 74 ? 3.874 9.769 4.100 1.00 89.00 74 THR A C 1
ATOM 584 O O . THR A 1 74 ? 3.838 8.880 3.249 1.00 89.00 74 THR A O 1
ATOM 587 N N . LEU A 1 75 ? 4.984 10.489 4.305 1.00 91.12 75 LEU A N 1
ATOM 588 C CA . LEU A 1 75 ? 6.244 10.185 3.614 1.00 91.12 75 LEU A CA 1
ATOM 589 C C . LEU A 1 75 ? 6.856 8.869 4.114 1.00 91.12 75 LEU A C 1
ATOM 591 O O . LEU A 1 75 ? 7.319 8.078 3.304 1.00 91.12 75 LEU A O 1
ATOM 595 N N . GLY A 1 76 ? 6.778 8.598 5.421 1.00 89.81 76 GLY A N 1
ATOM 596 C CA . GLY A 1 76 ? 7.286 7.345 5.990 1.00 89.81 76 GLY A CA 1
ATOM 597 C C . GLY A 1 76 ? 6.626 6.106 5.378 1.00 89.81 76 GLY A C 1
ATOM 598 O O . GLY A 1 76 ? 7.291 5.105 5.147 1.00 89.81 76 GLY A O 1
ATOM 599 N N . PHE A 1 77 ? 5.342 6.191 5.015 1.00 89.44 77 PHE A N 1
ATOM 600 C CA . PHE A 1 77 ? 4.671 5.130 4.264 1.00 89.44 77 PHE A CA 1
ATOM 601 C C . PHE A 1 77 ? 5.308 4.891 2.886 1.00 89.44 77 PHE A C 1
ATOM 603 O O . PHE A 1 77 ? 5.546 3.741 2.520 1.00 89.44 77 PHE A O 1
ATOM 610 N N . LEU A 1 78 ? 5.606 5.957 2.133 1.00 91.06 78 LEU A N 1
ATOM 611 C CA . LEU A 1 78 ? 6.258 5.860 0.820 1.00 91.06 78 LEU A CA 1
ATOM 612 C C . LEU A 1 78 ? 7.667 5.262 0.920 1.00 91.06 78 LEU A C 1
ATOM 614 O O . LEU A 1 78 ? 8.043 4.449 0.077 1.00 91.06 78 LEU A O 1
ATOM 618 N N . GLU A 1 79 ? 8.431 5.653 1.940 1.00 91.69 79 GLU A N 1
ATOM 619 C CA . GLU A 1 79 ? 9.784 5.144 2.189 1.00 91.69 79 GLU A CA 1
ATOM 620 C C . GLU A 1 79 ? 9.766 3.652 2.538 1.00 91.69 79 GLU A C 1
ATOM 622 O O . GLU A 1 79 ? 10.472 2.866 1.903 1.00 91.69 79 GLU A O 1
ATOM 627 N N . SER A 1 80 ? 8.907 3.243 3.479 1.00 90.69 80 SER A N 1
ATOM 628 C CA . SER A 1 80 ? 8.740 1.830 3.838 1.00 90.69 80 SER A CA 1
ATOM 629 C C . SER A 1 80 ? 8.263 1.001 2.649 1.00 90.69 80 SER A C 1
ATOM 631 O O . SER A 1 80 ? 8.783 -0.084 2.401 1.00 90.69 80 SER A O 1
ATOM 633 N N . TYR A 1 81 ? 7.317 1.524 1.865 1.00 90.44 81 TYR A N 1
ATOM 634 C CA . TYR A 1 81 ? 6.874 0.876 0.634 1.00 90.44 81 TYR A CA 1
ATOM 635 C C . TYR A 1 81 ? 8.034 0.638 -0.338 1.00 90.44 81 TYR A C 1
ATOM 637 O O . TYR A 1 81 ? 8.210 -0.484 -0.810 1.00 90.44 81 TYR A O 1
ATOM 645 N N . ALA A 1 82 ? 8.830 1.673 -0.629 1.00 90.81 82 ALA A N 1
ATOM 646 C CA . ALA A 1 82 ? 9.942 1.564 -1.567 1.00 90.81 82 ALA A CA 1
ATOM 647 C C . ALA A 1 82 ? 10.972 0.526 -1.094 1.00 90.81 82 ALA A C 1
ATOM 649 O O . ALA A 1 82 ? 11.410 -0.304 -1.888 1.00 90.81 82 ALA A O 1
ATOM 650 N N . ALA A 1 83 ? 11.293 0.516 0.204 1.00 92.06 83 ALA A N 1
ATOM 651 C CA . ALA A 1 83 ? 12.195 -0.471 0.793 1.00 92.06 83 ALA A CA 1
ATOM 652 C C . ALA A 1 83 ? 11.666 -1.909 0.633 1.00 92.06 83 ALA A C 1
ATOM 654 O O . ALA A 1 83 ? 12.371 -2.767 0.102 1.00 92.06 83 ALA A O 1
ATOM 655 N N . HIS A 1 84 ? 10.412 -2.164 1.019 1.00 91.81 84 HIS A N 1
ATOM 656 C CA . HIS A 1 84 ? 9.822 -3.506 0.963 1.00 91.81 84 HIS A CA 1
ATOM 657 C C . HIS A 1 84 ? 9.612 -4.007 -0.469 1.00 91.81 84 HIS A C 1
ATOM 659 O O . HIS A 1 84 ? 9.788 -5.191 -0.755 1.00 91.81 84 HIS A O 1
ATOM 665 N N . VAL A 1 85 ? 9.259 -3.116 -1.395 1.00 90.69 85 VAL A N 1
ATOM 666 C CA . VAL A 1 85 ? 9.101 -3.488 -2.801 1.00 90.69 85 VAL A CA 1
ATOM 667 C C . VAL A 1 85 ? 10.438 -3.799 -3.456 1.00 90.69 85 VAL A C 1
ATOM 669 O O . VAL A 1 85 ? 10.501 -4.757 -4.221 1.00 90.69 85 VAL A O 1
ATOM 672 N N . PHE A 1 86 ? 11.508 -3.065 -3.150 1.00 91.06 86 PHE A N 1
ATOM 673 C CA . PHE A 1 86 ? 12.836 -3.393 -3.678 1.00 91.06 86 PHE A CA 1
ATOM 674 C C . PHE A 1 86 ? 13.397 -4.692 -3.107 1.00 91.06 86 PHE A C 1
ATOM 676 O O . PHE A 1 86 ? 14.119 -5.392 -3.815 1.00 91.06 86 PHE A O 1
ATOM 683 N N . GLU A 1 87 ? 13.026 -5.043 -1.877 1.00 91.88 87 GLU A N 1
ATOM 684 C CA . GLU A 1 87 ? 13.373 -6.329 -1.275 1.00 91.88 87 GLU A CA 1
ATOM 685 C C . GLU A 1 87 ? 12.697 -7.508 -1.998 1.00 91.88 87 GLU A C 1
ATOM 687 O O . GLU A 1 87 ? 13.345 -8.521 -2.259 1.00 91.88 87 GLU A O 1
ATOM 692 N N . LEU A 1 88 ? 11.420 -7.374 -2.380 1.00 89.69 88 LEU A N 1
ATOM 693 C CA . LEU A 1 88 ? 10.686 -8.432 -3.091 1.00 89.69 88 LEU A CA 1
ATOM 694 C C . LEU A 1 88 ? 10.960 -8.461 -4.601 1.00 89.69 88 LEU A C 1
ATOM 696 O O . LEU A 1 88 ? 11.072 -9.528 -5.205 1.00 89.69 88 LEU A O 1
ATOM 700 N N . PHE A 1 89 ? 11.021 -7.288 -5.224 1.00 89.81 89 PHE A N 1
ATOM 701 C CA . PHE A 1 89 ? 11.066 -7.111 -6.670 1.00 89.81 89 PHE A CA 1
ATOM 702 C C . PHE A 1 89 ? 12.093 -6.028 -7.036 1.00 89.81 89 PHE A C 1
ATOM 704 O O . PHE A 1 89 ? 11.738 -4.895 -7.355 1.00 89.81 89 PHE A O 1
ATOM 711 N N . PRO A 1 90 ? 13.394 -6.354 -7.090 1.00 89.94 90 PRO A N 1
ATOM 712 C CA . PRO A 1 90 ? 14.419 -5.387 -7.496 1.00 89.94 90 PRO A CA 1
ATOM 713 C C . PRO A 1 90 ? 14.238 -4.889 -8.947 1.00 89.94 90 PRO A C 1
ATOM 715 O O . PRO A 1 90 ? 14.751 -3.836 -9.334 1.00 89.94 90 PRO A O 1
ATOM 718 N N . SER A 1 91 ? 13.469 -5.607 -9.772 1.00 88.38 91 SER A N 1
ATOM 719 C CA . SER A 1 91 ? 13.143 -5.200 -11.143 1.00 88.38 91 SER A CA 1
ATOM 720 C C . SER A 1 91 ? 12.318 -3.909 -11.222 1.00 88.38 91 SER A C 1
ATOM 722 O O . SER A 1 91 ? 12.400 -3.216 -12.234 1.00 88.38 91 SER A O 1
ATOM 724 N N . VAL A 1 92 ? 11.579 -3.537 -10.170 1.00 87.38 92 VAL A N 1
ATOM 725 C CA . VAL A 1 92 ? 10.735 -2.326 -10.148 1.00 87.38 92 VAL A CA 1
ATOM 726 C C . VAL A 1 92 ? 11.441 -1.086 -9.578 1.00 87.38 92 VAL A C 1
ATOM 728 O O . VAL A 1 92 ? 10.791 -0.108 -9.219 1.00 87.38 92 VAL A O 1
ATOM 731 N N . HIS A 1 93 ? 12.778 -1.076 -9.547 1.00 87.81 93 HIS A N 1
ATOM 732 C CA . HIS A 1 93 ? 13.587 0.038 -9.029 1.00 87.81 93 HIS A CA 1
ATOM 733 C C . HIS A 1 93 ? 13.345 1.396 -9.708 1.00 87.81 93 HIS A C 1
ATOM 735 O O . HIS A 1 93 ? 13.480 2.432 -9.065 1.00 87.81 93 HIS A O 1
ATOM 741 N N . ASN A 1 94 ? 12.983 1.411 -10.994 1.00 89.56 94 ASN A N 1
ATOM 742 C CA . ASN A 1 94 ? 12.815 2.641 -11.778 1.00 89.56 94 ASN A CA 1
ATOM 743 C C . ASN A 1 94 ? 11.337 2.989 -12.035 1.00 89.56 94 ASN A C 1
ATOM 745 O O . ASN A 1 94 ? 10.963 3.476 -13.106 1.00 89.56 94 ASN A O 1
ATOM 749 N N . VAL A 1 95 ? 10.472 2.659 -11.076 1.00 89.56 95 VAL A N 1
ATOM 750 C CA . VAL A 1 95 ? 9.031 2.887 -11.168 1.00 89.56 95 VAL A CA 1
ATOM 751 C C . VAL A 1 95 ? 8.643 4.186 -10.470 1.00 89.56 95 VAL A C 1
ATOM 753 O O . VAL A 1 95 ? 8.859 4.348 -9.273 1.00 89.56 95 VAL A O 1
ATOM 756 N N . ALA A 1 96 ? 8.008 5.102 -11.205 1.00 91.69 96 ALA A N 1
ATOM 757 C CA . ALA A 1 96 ? 7.458 6.321 -10.626 1.00 91.69 96 ALA A CA 1
ATOM 758 C C . ALA A 1 96 ? 6.122 6.057 -9.912 1.00 91.69 96 ALA A C 1
ATOM 760 O O . ALA A 1 96 ? 5.221 5.407 -10.459 1.00 91.69 96 ALA A O 1
ATOM 761 N N . VAL A 1 97 ? 5.974 6.619 -8.710 1.00 92.75 97 VAL A N 1
ATOM 762 C CA . VAL A 1 97 ? 4.694 6.701 -7.994 1.00 92.75 97 VAL A CA 1
ATOM 763 C C . VAL A 1 97 ? 3.863 7.827 -8.613 1.00 92.75 97 VAL A C 1
ATOM 765 O O . VAL A 1 97 ? 4.322 8.963 -8.686 1.00 92.75 97 VAL A O 1
ATOM 768 N N . GLN A 1 98 ? 2.648 7.516 -9.068 1.00 93.81 98 GLN A N 1
ATOM 769 C CA . GLN A 1 98 ? 1.743 8.482 -9.707 1.00 93.81 98 GLN A CA 1
ATOM 770 C C . GLN A 1 98 ? 0.864 9.191 -8.686 1.00 93.81 98 GLN A C 1
ATOM 772 O O . GLN A 1 98 ? 0.659 10.401 -8.747 1.00 93.81 98 GLN A O 1
ATOM 777 N N . ARG A 1 99 ? 0.324 8.422 -7.742 1.00 91.81 99 ARG A N 1
ATOM 778 C CA . ARG A 1 99 ? -0.559 8.937 -6.699 1.00 91.81 99 ARG A CA 1
ATOM 779 C C . ARG A 1 99 ? -0.455 8.087 -5.451 1.00 91.81 99 ARG A C 1
ATOM 781 O O . ARG A 1 99 ? -0.292 6.873 -5.529 1.00 91.81 99 ARG A O 1
ATOM 788 N N . ASN A 1 100 ? -0.611 8.732 -4.311 1.00 91.62 100 ASN A N 1
ATOM 789 C CA . ASN A 1 100 ? -0.792 8.096 -3.021 1.00 91.62 100 ASN A CA 1
ATOM 790 C C . ASN A 1 100 ? -2.048 8.666 -2.355 1.00 91.62 100 ASN A C 1
ATOM 792 O O . ASN A 1 100 ? -2.478 9.784 -2.641 1.00 91.62 100 ASN A O 1
ATOM 796 N N . GLY A 1 101 ? -2.666 7.869 -1.501 1.00 90.00 101 GLY A N 1
ATOM 797 C CA . GLY A 1 101 ? -3.907 8.220 -0.838 1.00 90.00 101 GLY A CA 1
ATOM 798 C C . GLY A 1 101 ? -4.053 7.464 0.465 1.00 90.00 101 GLY A C 1
ATOM 799 O O . GLY A 1 101 ? -3.365 6.474 0.717 1.00 90.00 101 GLY A O 1
ATOM 800 N N . GLN A 1 102 ? -4.955 7.967 1.290 1.00 89.44 102 GLN A N 1
ATOM 801 C CA . GLN A 1 102 ? -5.314 7.350 2.548 1.00 89.44 102 GLN A CA 1
ATOM 802 C C . GLN A 1 102 ? -6.828 7.240 2.618 1.00 89.44 102 GLN A C 1
ATOM 804 O O . GLN A 1 102 ? -7.536 8.197 2.293 1.00 89.44 102 GLN A O 1
ATOM 809 N N . ASP A 1 103 ? -7.288 6.079 3.051 1.00 87.50 103 ASP A N 1
ATOM 810 C CA . ASP A 1 103 ? -8.685 5.781 3.323 1.00 87.50 103 ASP A CA 1
ATOM 811 C C . ASP A 1 103 ? -8.841 5.272 4.760 1.00 87.50 103 ASP A C 1
ATOM 813 O O . ASP A 1 103 ? -7.862 5.214 5.508 1.00 87.50 103 ASP A O 1
ATOM 817 N N . TYR A 1 104 ? -10.060 4.921 5.164 1.00 86.44 104 TYR A N 1
ATOM 818 C CA . TYR A 1 104 ? -10.322 4.375 6.496 1.00 86.44 104 TYR A CA 1
ATOM 819 C C . TYR A 1 104 ? -10.805 2.936 6.439 1.00 86.44 104 TYR A C 1
ATOM 821 O O . TYR A 1 104 ? -11.582 2.550 5.566 1.00 86.44 104 TYR A O 1
ATOM 829 N N . VAL A 1 105 ? -10.377 2.163 7.428 1.00 82.50 105 VAL A N 1
ATOM 830 C CA . VAL A 1 105 ? -10.894 0.834 7.725 1.00 82.50 105 VAL A CA 1
ATOM 831 C C . VAL A 1 105 ? -11.390 0.827 9.170 1.00 82.50 105 VAL A C 1
ATOM 833 O O . VAL A 1 105 ? -10.714 1.340 10.062 1.00 82.50 105 VAL A O 1
ATOM 836 N N . THR A 1 106 ? -12.599 0.315 9.388 1.00 81.12 106 THR A N 1
ATOM 837 C CA . THR A 1 106 ? -13.348 0.402 10.654 1.00 81.12 106 THR A CA 1
ATOM 838 C C . THR A 1 106 ? -13.610 -0.971 11.247 1.00 81.12 106 THR A C 1
ATOM 840 O O . THR A 1 106 ? -13.887 -1.896 10.451 1.00 81.12 106 THR A O 1
#

pLDDT: mean 86.47, std 8.87, range [39.19, 93.94]

Secondary structure (DSSP, 8-state):
----HHHHHHHHTT-------EEEEEEEEEE--S---S-EEETTTTEEEE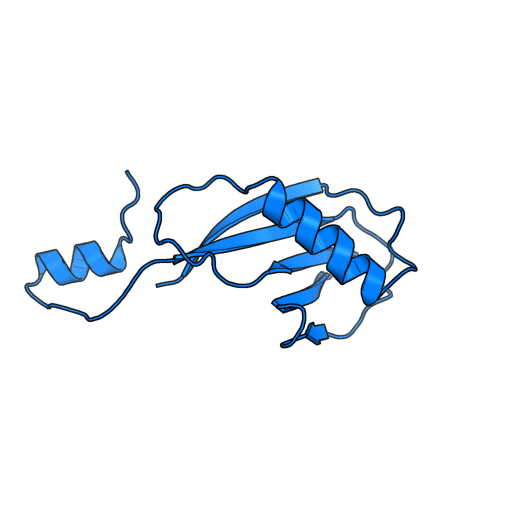E-TTSEEEEEEEEPSS--------HHHHHHHHHHHHHH-GGGTTPPEEEEEEEEE-

Radius of gyration: 16.36 Å; chains: 1; bounding box: 44×29×41 Å

Sequence (106 aa):
MLQDGVLKCFRKVGVKLPLVTHPLQALVTQSYKPWFHHVVVSGTLHIYLSQTDRGELVCGNGIDTYPHYGMRSTLGFLESYAAHVFELFPSVHNVAVQRNGQDYVT

Foldseek 3Di:
DDDPPVCVVCVVVVHDDPDAKWKWKKFKWDADDDDFCDWDQDPVLQKIWDADPSRIIIMTGDTDPDGDDDWDDDPVRVVSVLVVCCVVPVVCNPIGTPDMTMDMDD